Protein AF-A0AAW5CLE7-F1 (afdb_monomer)

Secondary structure (DSSP, 8-state):
----------------------PPP----------TT-----S--HHHHHHHHHHHHHHSHHHHHHHT--HHHHHHHTT-----SSSPPSS-HHHHHHHHHHHHHH---HHHHHHHHHH-HHHHHHTT----TTS----THHHHHHHHHHHTT--HHHHHHHHHHHHHHHHTT-

Mean predicted aligned error: 13.58 Å

Structure (mmCIF, N/CA/C/O backbone):
data_AF-A0AAW5CLE7-F1
#
_entry.id   AF-A0AAW5CLE7-F1
#
loop_
_atom_site.group_PDB
_atom_site.id
_atom_site.type_symbol
_atom_site.label_atom_id
_atom_site.label_alt_id
_atom_site.label_comp_id
_atom_site.label_asym_id
_atom_site.label_entity_id
_atom_site.label_seq_id
_atom_site.pdbx_PDB_ins_code
_atom_site.Cartn_x
_atom_site.Cartn_y
_atom_site.Cartn_z
_atom_site.occupancy
_atom_site.B_iso_or_equiv
_atom_site.auth_seq_id
_atom_site.auth_comp_id
_atom_site.auth_asym_id
_atom_site.auth_atom_id
_atom_site.pdbx_PDB_model_num
ATOM 1 N N . MET A 1 1 ? 26.109 -21.784 -25.231 1.00 34.34 1 MET A N 1
ATOM 2 C CA . MET A 1 1 ? 27.311 -21.068 -25.702 1.00 34.34 1 MET A CA 1
ATOM 3 C C . MET A 1 1 ? 26.923 -20.209 -26.898 1.00 34.34 1 MET A C 1
ATOM 5 O O . MET A 1 1 ? 26.597 -20.798 -27.912 1.00 34.34 1 MET A O 1
ATOM 9 N N . SER A 1 2 ? 26.866 -18.880 -26.704 1.00 35.69 2 SER A N 1
ATOM 10 C CA . SER A 1 2 ? 27.090 -17.769 -27.667 1.00 35.69 2 SER A CA 1
ATOM 11 C C . SER A 1 2 ? 26.828 -17.995 -29.166 1.00 35.69 2 SER A C 1
ATOM 13 O O . SER A 1 2 ? 27.381 -18.921 -29.733 1.00 35.69 2 SER A O 1
ATOM 15 N N . TRP A 1 3 ? 26.127 -17.161 -29.939 1.00 28.22 3 TRP A N 1
ATOM 16 C CA . TRP A 1 3 ? 26.018 -15.691 -30.003 1.00 28.22 3 TRP A CA 1
ATOM 17 C C . TRP A 1 3 ? 24.928 -15.375 -31.062 1.00 28.22 3 TRP A C 1
ATOM 19 O O . TRP A 1 3 ? 24.812 -16.098 -32.044 1.00 28.22 3 TRP A O 1
ATOM 29 N N . LEU A 1 4 ? 23.984 -14.464 -30.811 1.00 35.84 4 LEU A N 1
ATOM 30 C CA . LEU A 1 4 ? 23.938 -13.071 -31.301 1.00 35.84 4 LEU A CA 1
ATOM 31 C C . LEU A 1 4 ? 23.994 -12.836 -32.840 1.00 35.84 4 LEU A C 1
ATOM 33 O O . LEU A 1 4 ? 25.030 -12.980 -33.473 1.00 35.84 4 LEU A O 1
ATOM 37 N N . PHE A 1 5 ? 22.863 -12.306 -33.339 1.00 34.28 5 PHE A N 1
ATOM 38 C CA . PHE A 1 5 ? 22.651 -11.328 -34.426 1.00 34.28 5 PHE A CA 1
ATOM 39 C C . PHE A 1 5 ? 22.969 -11.687 -35.890 1.00 34.28 5 PHE A C 1
ATOM 41 O O . PHE A 1 5 ? 24.081 -11.539 -36.389 1.00 34.28 5 PHE A O 1
ATOM 48 N N . CYS A 1 6 ? 21.892 -11.952 -36.636 1.00 31.28 6 CYS A N 1
ATOM 49 C CA . CYS A 1 6 ? 21.780 -11.655 -38.062 1.00 31.28 6 CYS A CA 1
ATOM 50 C C . CYS A 1 6 ? 21.225 -10.238 -38.252 1.00 31.28 6 CYS A C 1
ATOM 52 O O . CYS A 1 6 ? 20.059 -10.050 -37.934 1.00 31.28 6 CYS A O 1
ATOM 54 N N . ILE A 1 7 ? 21.981 -9.304 -38.848 1.00 38.31 7 ILE A N 1
ATOM 55 C CA . ILE A 1 7 ? 21.440 -8.273 -39.759 1.00 38.31 7 ILE A CA 1
ATOM 56 C C . ILE A 1 7 ? 22.478 -7.998 -40.869 1.00 38.31 7 ILE A C 1
ATOM 58 O O . ILE A 1 7 ? 23.534 -7.424 -40.636 1.00 38.31 7 ILE A O 1
ATOM 62 N N . PHE A 1 8 ? 22.122 -8.472 -42.067 1.00 33.09 8 PHE A N 1
ATOM 63 C CA . PHE A 1 8 ? 22.446 -8.012 -43.425 1.00 33.09 8 PHE A CA 1
ATOM 64 C C . PHE A 1 8 ? 23.898 -7.732 -43.866 1.00 33.09 8 PHE A C 1
ATOM 66 O O . PHE A 1 8 ? 24.480 -6.672 -43.656 1.00 33.09 8 PHE A O 1
ATOM 73 N N . ARG A 1 9 ? 24.398 -8.678 -44.676 1.00 36.09 9 ARG A N 1
ATOM 74 C CA . ARG A 1 9 ? 25.477 -8.522 -45.660 1.00 36.09 9 ARG A CA 1
ATOM 75 C C . ARG A 1 9 ? 25.015 -7.684 -46.860 1.00 36.09 9 ARG A C 1
ATOM 77 O O . ARG A 1 9 ? 24.152 -8.133 -47.607 1.00 36.09 9 ARG A O 1
ATOM 84 N N . TYR A 1 10 ? 25.707 -6.581 -47.136 1.00 30.53 10 TYR A N 1
ATOM 85 C CA . TYR A 1 10 ? 26.046 -6.180 -48.506 1.00 30.53 10 TYR A CA 1
ATOM 86 C C . TYR A 1 10 ? 27.315 -5.316 -48.472 1.00 30.53 10 TYR A C 1
ATOM 88 O O . TYR A 1 10 ? 27.298 -4.189 -47.991 1.00 30.53 10 TYR A O 1
ATOM 96 N N . SER A 1 11 ? 28.441 -5.863 -48.933 1.00 32.53 11 SER A N 1
ATOM 97 C CA . SER A 1 11 ? 29.713 -5.145 -49.078 1.00 32.53 11 SER A CA 1
ATOM 98 C C . SER A 1 11 ? 30.281 -5.486 -50.456 1.00 32.53 11 SER A C 1
ATOM 100 O O . SER A 1 11 ? 30.676 -6.635 -50.669 1.00 32.53 11 SER A O 1
ATOM 102 N N . PRO A 1 12 ? 30.266 -4.557 -51.429 1.00 39.62 12 PRO A N 1
ATOM 103 C CA . PRO A 1 12 ? 30.903 -4.792 -52.710 1.00 39.62 12 PRO A CA 1
ATOM 104 C C . PRO A 1 12 ? 32.387 -4.403 -52.641 1.00 39.62 12 PRO A C 1
ATOM 106 O O . PRO A 1 12 ? 32.735 -3.271 -52.326 1.00 39.62 12 PRO A O 1
ATOM 109 N N . ALA A 1 13 ? 33.230 -5.392 -52.941 1.00 34.75 13 ALA A N 1
ATOM 110 C CA . ALA A 1 13 ? 34.605 -5.334 -53.443 1.00 34.75 13 ALA A CA 1
ATOM 111 C C . ALA A 1 13 ? 35.392 -4.010 -53.280 1.00 34.75 13 ALA A C 1
ATOM 113 O O . ALA A 1 13 ? 35.209 -3.046 -54.025 1.00 34.75 13 ALA A O 1
ATOM 114 N N . ASN A 1 14 ? 36.393 -4.042 -52.394 1.00 35.50 14 ASN A N 1
ATOM 115 C CA . ASN A 1 14 ? 37.458 -3.045 -52.282 1.00 35.50 14 ASN A CA 1
ATOM 116 C C . ASN A 1 14 ? 38.251 -2.925 -53.598 1.00 35.50 14 ASN A C 1
ATOM 118 O O . ASN A 1 14 ? 39.113 -3.754 -53.892 1.00 35.50 14 ASN A O 1
ATOM 122 N N . LYS A 1 15 ? 38.019 -1.859 -54.372 1.00 38.47 15 LYS A N 1
ATOM 123 C CA . LYS A 1 15 ? 38.999 -1.376 -55.354 1.00 38.47 15 LYS A CA 1
ATOM 124 C C . LYS A 1 15 ? 40.077 -0.595 -54.602 1.00 38.47 15 LYS A C 1
ATOM 126 O O . LYS A 1 15 ? 39.808 0.474 -54.063 1.00 38.47 15 LYS A O 1
ATOM 131 N N . VAL A 1 16 ? 41.289 -1.147 -54.561 1.00 37.12 16 VAL A N 1
ATOM 132 C CA . VAL A 1 16 ? 42.492 -0.488 -54.033 1.00 37.12 16 VAL A CA 1
ATOM 133 C C . VAL A 1 16 ? 42.761 0.774 -54.854 1.00 37.12 16 VAL A C 1
ATOM 135 O O . VAL A 1 16 ? 43.026 0.707 -56.054 1.00 37.12 16 VAL A O 1
ATOM 138 N N . TRP A 1 17 ? 42.651 1.933 -54.211 1.00 32.97 17 TRP A N 1
ATOM 139 C CA . TRP A 1 17 ? 42.944 3.233 -54.804 1.00 32.97 17 TRP A CA 1
ATOM 140 C C . TRP A 1 17 ? 44.427 3.567 -54.606 1.00 32.97 17 TRP A C 1
ATOM 142 O O . TRP A 1 17 ? 44.917 3.558 -53.480 1.00 32.97 17 TRP A O 1
ATOM 152 N N . ASN A 1 18 ? 45.137 3.867 -55.697 1.00 37.22 18 ASN A N 1
ATOM 153 C CA . ASN A 1 18 ? 46.534 4.308 -55.680 1.00 37.22 18 ASN A CA 1
ATOM 154 C C . ASN A 1 18 ? 46.598 5.807 -56.043 1.00 37.22 18 ASN A C 1
ATOM 156 O O . ASN A 1 18 ? 46.244 6.157 -57.175 1.00 37.22 18 ASN A O 1
ATOM 160 N N . PRO A 1 19 ? 47.054 6.708 -55.150 1.00 40.91 19 PRO A N 1
ATOM 161 C CA . PRO A 1 19 ? 47.158 8.126 -55.475 1.00 40.91 19 PRO A CA 1
ATOM 162 C C . PRO A 1 19 ? 48.334 8.412 -56.415 1.00 40.91 19 PRO A C 1
ATOM 164 O O . PRO A 1 19 ? 49.487 8.112 -56.106 1.00 40.91 19 PRO A O 1
ATOM 167 N N . LYS A 1 20 ? 48.060 9.093 -57.533 1.00 42.12 20 LYS A N 1
ATOM 168 C CA . LYS A 1 20 ? 49.085 9.802 -58.314 1.00 42.12 20 LYS A CA 1
ATOM 169 C C . LYS A 1 20 ? 49.417 11.125 -57.614 1.00 42.12 20 LYS A C 1
ATOM 171 O O . LYS A 1 20 ? 48.513 11.899 -57.304 1.00 42.12 20 LYS A O 1
ATOM 176 N N . ARG A 1 21 ? 50.709 11.396 -57.378 1.00 43.47 21 ARG A N 1
ATOM 177 C CA . ARG A 1 21 ? 51.210 12.679 -56.846 1.00 43.47 21 ARG A CA 1
ATOM 178 C C . ARG A 1 21 ? 50.852 13.825 -57.797 1.00 43.47 21 ARG A C 1
ATOM 180 O O . ARG A 1 21 ? 51.505 14.006 -58.819 1.00 43.47 21 ARG A O 1
ATOM 187 N N . GLY A 1 22 ? 49.860 14.620 -57.414 1.00 39.09 22 GLY A N 1
ATOM 188 C CA . GLY A 1 22 ? 49.616 15.968 -57.919 1.00 39.09 22 GLY A CA 1
ATOM 189 C C . GLY A 1 22 ? 49.598 16.938 -56.738 1.00 39.09 22 GLY A C 1
ATOM 190 O O . GLY A 1 22 ? 49.029 16.623 -55.695 1.00 39.09 22 GLY A O 1
ATOM 191 N N . LYS A 1 23 ? 50.270 18.086 -56.868 1.00 46.31 23 LYS A N 1
ATOM 192 C CA . LYS A 1 23 ? 50.270 19.156 -55.859 1.00 46.31 23 LYS A CA 1
ATOM 193 C C . LYS A 1 23 ? 48.857 19.746 -55.756 1.00 46.31 23 LYS A C 1
ATOM 195 O O . LYS A 1 23 ? 48.376 20.324 -56.725 1.00 46.31 23 LYS A O 1
ATOM 200 N N . PHE A 1 24 ? 48.216 19.616 -54.597 1.00 42.16 24 PHE A N 1
ATOM 201 C CA . PHE A 1 24 ? 46.950 20.288 -54.292 1.00 42.16 24 PHE A CA 1
ATOM 202 C C . PHE A 1 24 ? 47.224 21.672 -53.673 1.00 42.16 24 PHE A C 1
ATOM 204 O O . PHE A 1 24 ? 48.113 21.774 -52.824 1.00 42.16 24 PHE A O 1
ATOM 211 N N . PRO A 1 25 ? 46.499 22.737 -54.067 1.00 40.75 25 PRO A N 1
ATOM 212 C CA . PRO A 1 25 ? 46.561 24.017 -53.377 1.00 40.75 25 PRO A CA 1
ATOM 213 C C . PRO A 1 25 ? 45.872 23.905 -52.011 1.00 40.75 25 PRO A C 1
ATOM 215 O O . PRO A 1 25 ? 44.899 23.170 -51.846 1.00 40.75 25 PRO A O 1
ATOM 218 N N . ASN A 1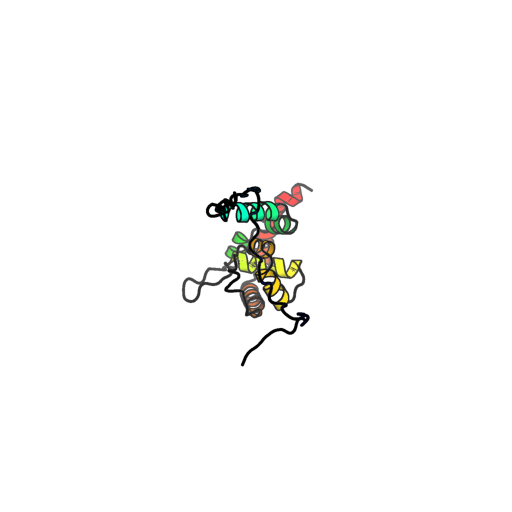 26 ? 46.429 24.629 -51.043 1.00 51.12 26 ASN A N 1
ATOM 219 C CA . ASN A 1 26 ? 46.086 24.633 -49.624 1.00 51.12 26 ASN A CA 1
ATOM 220 C C . ASN A 1 26 ? 44.588 24.953 -49.424 1.00 51.12 26 ASN A C 1
ATOM 222 O O . ASN A 1 26 ? 44.190 26.113 -49.498 1.00 51.12 26 ASN A O 1
ATOM 226 N N . LYS A 1 27 ? 43.754 23.923 -49.240 1.00 52.31 27 LYS A N 1
ATOM 227 C CA . LYS A 1 27 ? 42.322 24.048 -48.937 1.00 52.31 27 LYS A CA 1
ATOM 228 C C . LYS A 1 27 ? 42.084 23.616 -47.494 1.00 52.31 27 LYS A C 1
ATOM 230 O O . LYS A 1 27 ? 42.215 22.441 -47.169 1.00 52.31 27 LYS A O 1
ATOM 235 N N . ASP A 1 28 ? 41.776 24.614 -46.675 1.00 51.22 28 ASP A N 1
ATOM 236 C CA . ASP A 1 28 ? 40.955 24.578 -45.465 1.00 51.22 28 ASP A CA 1
ATOM 237 C C . ASP A 1 28 ? 41.140 23.370 -44.540 1.00 51.22 28 ASP A C 1
ATOM 239 O O . ASP A 1 28 ? 40.362 22.415 -44.523 1.00 51.22 28 ASP A O 1
ATOM 243 N N . MET A 1 29 ? 42.146 23.472 -43.670 1.00 46.16 29 MET A N 1
ATOM 244 C CA . MET A 1 29 ? 42.175 22.701 -42.432 1.00 46.16 29 MET A CA 1
ATOM 245 C C . MET A 1 29 ? 41.049 23.181 -41.506 1.00 46.16 29 MET A C 1
ATOM 247 O O . MET A 1 29 ? 41.248 24.084 -40.690 1.00 46.16 29 MET A O 1
ATOM 251 N N . ALA A 1 30 ? 39.875 22.556 -41.581 1.00 57.47 30 ALA A N 1
ATOM 252 C CA . ALA A 1 30 ? 38.932 22.596 -40.472 1.00 57.47 30 ALA A CA 1
ATOM 253 C C . ALA A 1 30 ? 39.581 21.856 -39.291 1.00 57.47 30 ALA A C 1
ATOM 255 O O . ALA A 1 30 ? 39.623 20.626 -39.253 1.00 57.47 30 ALA A O 1
ATOM 256 N N . LYS A 1 31 ? 40.173 22.611 -38.356 1.00 54.66 31 LYS A N 1
ATOM 257 C CA . LYS A 1 31 ? 40.719 22.069 -37.107 1.00 54.66 31 LYS A CA 1
ATOM 258 C C . LYS A 1 31 ? 39.607 21.296 -36.399 1.00 54.66 31 LYS A C 1
ATOM 260 O O . LYS A 1 31 ? 38.639 21.899 -35.946 1.00 54.66 31 LYS A O 1
ATOM 265 N N . ILE A 1 32 ? 39.765 19.980 -36.285 1.00 61.44 32 ILE A N 1
ATOM 266 C CA . ILE A 1 32 ? 38.937 19.162 -35.399 1.00 61.44 32 ILE A CA 1
ATOM 267 C C . ILE A 1 32 ? 39.224 19.657 -33.980 1.00 61.44 32 ILE A C 1
ATOM 269 O O . ILE A 1 32 ? 40.320 19.454 -33.455 1.00 61.44 32 ILE A O 1
ATOM 273 N N . GLN A 1 33 ? 38.276 20.394 -33.400 1.00 60.28 33 GLN A N 1
ATOM 274 C CA . GLN A 1 33 ? 38.360 20.814 -32.008 1.00 60.28 33 GLN A CA 1
ATOM 275 C C . GLN A 1 33 ? 38.244 19.577 -31.117 1.00 60.28 33 GLN A C 1
ATOM 277 O O . GLN A 1 33 ? 37.396 18.712 -31.331 1.00 60.28 33 GLN A O 1
ATOM 282 N N . ASN A 1 34 ? 39.144 19.486 -30.141 1.00 56.69 34 ASN A N 1
ATOM 283 C CA . ASN A 1 34 ? 39.158 18.422 -29.155 1.00 56.69 34 ASN A CA 1
ATOM 284 C C . ASN A 1 34 ? 37.888 18.530 -28.301 1.00 56.69 34 ASN A C 1
ATOM 286 O O . ASN A 1 34 ? 37.702 19.510 -27.586 1.00 56.69 34 ASN A O 1
ATOM 290 N N . ILE A 1 35 ? 37.008 17.535 -28.392 1.00 64.00 35 ILE A N 1
ATOM 291 C CA . ILE A 1 35 ? 35.737 17.474 -27.657 1.00 64.00 35 IL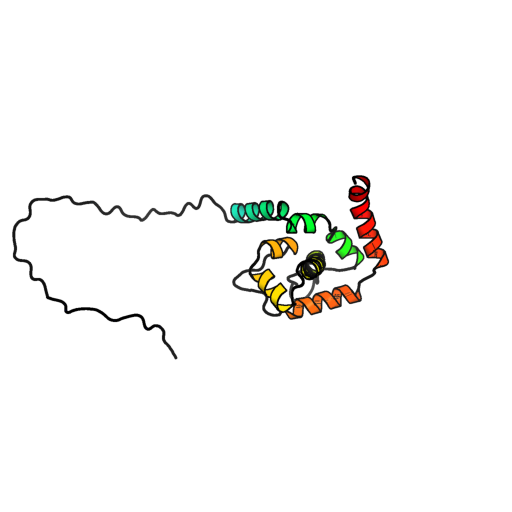E A CA 1
ATOM 292 C C . ILE A 1 35 ? 35.972 16.951 -26.220 1.00 64.00 35 ILE A C 1
ATOM 294 O O . ILE A 1 35 ? 35.109 16.318 -25.618 1.00 64.00 35 ILE A O 1
ATOM 298 N N . SER A 1 36 ? 37.163 17.174 -25.655 1.00 59.78 36 SER A N 1
ATOM 299 C CA . SER A 1 36 ? 37.550 16.698 -24.320 1.00 59.78 36 SER A CA 1
ATOM 300 C C . SER A 1 36 ? 36.777 17.364 -23.178 1.00 59.78 36 SER A C 1
ATOM 302 O O . SER A 1 36 ? 36.890 16.921 -22.042 1.00 59.78 36 SER A O 1
ATOM 304 N N . GLU A 1 37 ? 35.984 18.397 -23.471 1.00 53.50 37 GLU A N 1
ATOM 305 C CA . GLU A 1 37 ? 35.237 19.188 -22.488 1.00 53.50 37 GLU A CA 1
ATOM 306 C C . GLU A 1 37 ? 33.720 19.186 -22.729 1.00 53.50 37 GLU A C 1
ATOM 308 O O . GLU A 1 37 ? 33.025 20.116 -22.327 1.00 53.50 37 GLU A O 1
ATOM 313 N N . ILE A 1 38 ? 33.146 18.125 -23.312 1.00 61.34 38 ILE A N 1
ATOM 314 C CA . ILE A 1 38 ? 31.736 17.843 -22.997 1.00 61.34 38 ILE A CA 1
ATOM 315 C C . ILE A 1 38 ? 31.724 17.208 -21.608 1.00 61.34 38 ILE A C 1
ATOM 317 O O . ILE A 1 38 ? 31.583 15.998 -21.447 1.00 61.34 38 ILE A O 1
ATOM 321 N N . HIS A 1 39 ? 31.885 18.037 -20.581 1.00 55.19 39 HIS A N 1
ATOM 322 C CA . HIS A 1 39 ? 31.277 17.709 -19.307 1.00 55.19 39 HIS A CA 1
ATOM 323 C C . HIS A 1 39 ? 29.771 17.804 -19.545 1.00 55.19 39 HIS A C 1
ATOM 325 O O . HIS A 1 39 ? 29.291 18.887 -19.892 1.00 55.19 39 HIS A O 1
ATOM 331 N N . PRO A 1 40 ? 28.988 16.721 -19.401 1.00 57.22 40 PRO A N 1
ATOM 332 C CA . PRO A 1 40 ? 27.568 16.892 -19.199 1.00 57.22 40 PRO A CA 1
ATOM 333 C C . PRO A 1 40 ? 27.426 17.594 -17.850 1.00 57.22 40 PRO A C 1
ATOM 335 O O . PRO A 1 40 ? 27.293 16.958 -16.809 1.00 57.22 40 PRO A O 1
ATOM 338 N N . THR A 1 41 ? 27.459 18.924 -17.854 1.00 54.94 41 THR A N 1
ATOM 339 C CA . THR A 1 41 ? 26.854 19.719 -16.796 1.00 54.94 41 THR A CA 1
ATOM 340 C C . THR A 1 41 ? 25.353 19.530 -16.980 1.00 54.94 41 THR A C 1
ATOM 342 O O . THR A 1 41 ? 24.644 20.386 -17.501 1.00 54.94 41 THR A O 1
ATOM 345 N N . LEU A 1 42 ? 24.863 18.333 -16.643 1.00 59.84 42 LEU A N 1
ATOM 346 C CA . LEU A 1 42 ? 23.458 18.126 -16.360 1.00 59.84 42 LEU A CA 1
ATOM 347 C C . LEU A 1 42 ? 23.166 19.118 -15.240 1.00 59.84 42 LEU A C 1
ATOM 349 O O . LEU A 1 42 ? 23.575 18.906 -14.104 1.00 59.84 42 LEU A O 1
ATOM 353 N N . GLY A 1 43 ? 22.509 20.231 -15.565 1.00 57.91 43 GLY A N 1
ATOM 354 C CA . GLY A 1 43 ? 22.060 21.239 -14.599 1.00 57.91 43 GLY A CA 1
ATOM 355 C C . GLY A 1 43 ? 20.974 20.716 -13.650 1.00 57.91 43 GLY A C 1
ATOM 356 O O . GLY A 1 43 ? 20.133 21.481 -13.196 1.00 57.91 43 GLY A O 1
ATOM 357 N N . PHE A 1 44 ? 20.954 19.407 -13.409 1.00 55.22 44 PHE A N 1
ATOM 358 C CA . PHE A 1 44 ? 20.054 18.696 -12.531 1.00 55.22 44 PHE A CA 1
ATOM 359 C C . PHE A 1 44 ? 20.904 17.764 -11.683 1.00 55.22 44 PHE A C 1
ATOM 361 O O . PHE A 1 44 ? 21.519 16.823 -12.189 1.00 55.22 44 PHE A O 1
ATOM 368 N N . THR A 1 45 ? 20.925 18.029 -10.386 1.00 72.88 45 THR A N 1
ATOM 369 C CA . THR A 1 45 ? 21.379 17.040 -9.419 1.00 72.88 45 THR A CA 1
ATOM 370 C C . THR A 1 45 ? 20.329 15.927 -9.320 1.00 72.88 45 THR A C 1
ATOM 372 O O . THR A 1 45 ? 19.150 16.132 -9.618 1.00 72.88 45 THR A O 1
ATOM 375 N N . GLU A 1 46 ? 20.729 14.727 -8.897 1.00 68.56 46 GLU A N 1
ATOM 376 C CA . GLU A 1 46 ? 19.795 13.619 -8.630 1.00 68.56 46 GLU A CA 1
ATOM 377 C C . GLU A 1 46 ? 18.670 14.042 -7.662 1.00 68.56 46 GLU A C 1
ATOM 379 O O . GLU A 1 46 ? 17.508 13.666 -7.829 1.00 68.56 46 GLU A O 1
ATOM 384 N N . PHE A 1 47 ? 19.004 14.915 -6.705 1.00 74.31 47 PHE A N 1
ATOM 385 C CA . PHE A 1 47 ? 18.062 15.512 -5.766 1.00 74.31 47 PHE A CA 1
ATOM 386 C C . PHE A 1 47 ? 16.983 16.351 -6.468 1.00 74.31 47 PHE A C 1
ATOM 388 O O . PHE A 1 47 ? 15.797 16.195 -6.174 1.00 74.31 47 PHE A O 1
ATOM 395 N N . ASP A 1 48 ? 17.366 17.167 -7.454 1.00 82.06 48 ASP A N 1
ATOM 396 C CA . ASP A 1 48 ? 16.425 18.003 -8.210 1.00 82.06 48 ASP A CA 1
ATOM 397 C C . ASP A 1 48 ? 15.404 17.164 -8.987 1.00 82.06 48 ASP A C 1
ATOM 399 O O . ASP A 1 48 ? 14.259 17.578 -9.174 1.00 82.06 48 ASP A O 1
ATOM 403 N N . ILE A 1 49 ? 15.801 15.976 -9.446 1.00 85.94 49 ILE A N 1
ATOM 404 C CA . ILE A 1 49 ? 14.914 15.060 -10.172 1.00 85.94 49 ILE A CA 1
ATOM 405 C C . ILE A 1 49 ? 13.901 14.430 -9.213 1.00 85.94 49 ILE A C 1
ATOM 407 O O . ILE A 1 49 ? 12.702 14.436 -9.497 1.00 85.94 49 ILE A O 1
ATOM 411 N N . ILE A 1 50 ? 14.356 13.917 -8.068 1.00 86.94 50 ILE A N 1
ATOM 412 C CA . ILE A 1 50 ? 13.470 13.300 -7.069 1.00 86.94 50 ILE A CA 1
ATOM 413 C C . ILE A 1 50 ? 12.468 14.325 -6.536 1.00 86.94 50 ILE A C 1
ATOM 415 O O . ILE A 1 50 ? 11.282 14.016 -6.413 1.00 86.94 50 ILE A O 1
ATOM 419 N N . GLU A 1 51 ? 12.911 15.551 -6.270 1.00 90.44 51 GLU A N 1
ATOM 420 C CA . GLU A 1 51 ? 12.041 16.614 -5.772 1.00 90.44 51 GLU A CA 1
ATOM 421 C C . GLU A 1 51 ? 10.967 17.010 -6.799 1.00 90.44 51 GLU A C 1
ATOM 423 O O . GLU A 1 51 ? 9.806 17.215 -6.443 1.00 90.44 51 GLU A O 1
ATOM 428 N N . LYS A 1 52 ? 11.304 17.028 -8.096 1.00 92.62 52 LYS A N 1
ATOM 429 C CA . LYS A 1 52 ? 10.310 17.211 -9.169 1.00 92.62 52 LYS A CA 1
ATOM 430 C C . LYS A 1 52 ? 9.256 16.103 -9.172 1.00 92.62 52 LYS A C 1
ATOM 432 O O . LYS A 1 52 ? 8.068 16.410 -9.262 1.00 92.62 52 LYS A O 1
ATOM 437 N N . TYR A 1 53 ? 9.660 14.838 -9.030 1.00 93.69 53 TYR A N 1
ATOM 438 C CA . TYR A 1 53 ? 8.704 13.730 -8.930 1.00 93.69 53 TYR A CA 1
ATOM 439 C C . TYR A 1 53 ? 7.845 13.820 -7.671 1.00 93.69 53 TYR A C 1
ATOM 441 O O . TYR A 1 53 ? 6.653 13.548 -7.743 1.00 93.69 53 TYR A O 1
ATOM 449 N N . ARG A 1 54 ? 8.406 14.252 -6.534 1.00 94.69 54 ARG A N 1
ATOM 450 C CA . ARG A 1 54 ? 7.625 14.471 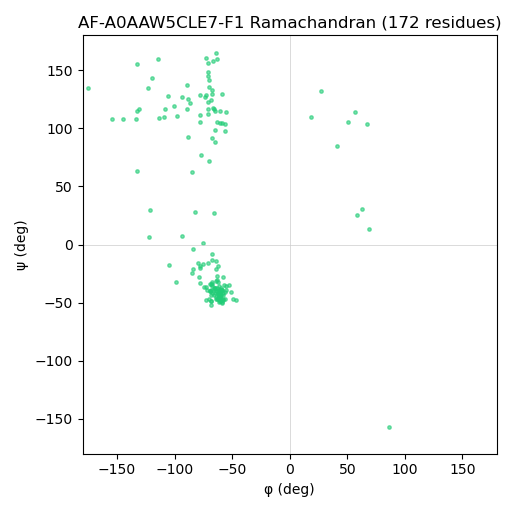-5.309 1.00 94.69 54 ARG A CA 1
ATOM 451 C C . ARG A 1 54 ? 6.546 15.518 -5.541 1.00 94.69 54 ARG A C 1
ATOM 453 O O . ARG A 1 54 ? 5.393 15.257 -5.220 1.00 94.69 54 ARG A O 1
ATOM 460 N N . LYS A 1 55 ? 6.881 16.666 -6.132 1.00 95.75 55 LYS A N 1
ATOM 461 C CA . LYS A 1 55 ? 5.893 17.709 -6.461 1.00 95.75 55 LYS A CA 1
ATOM 462 C C . LYS A 1 55 ? 4.804 17.176 -7.392 1.00 95.75 55 LYS A C 1
ATOM 464 O O . LYS A 1 55 ? 3.626 17.249 -7.055 1.00 95.75 55 LYS A O 1
ATOM 469 N N . SER A 1 56 ? 5.204 16.524 -8.485 1.00 96.06 56 SER A N 1
ATOM 470 C CA . SER A 1 56 ? 4.268 15.911 -9.434 1.00 96.06 56 SER A CA 1
ATOM 471 C C . SER A 1 56 ? 3.377 14.841 -8.788 1.00 96.06 56 SER A C 1
ATOM 473 O O . SER A 1 56 ? 2.186 14.762 -9.089 1.00 96.06 56 SER A O 1
ATOM 475 N N . PHE A 1 57 ? 3.912 14.044 -7.860 1.00 97.69 57 PHE A N 1
ATOM 476 C CA . PHE A 1 57 ? 3.139 13.057 -7.116 1.00 97.69 57 PHE A CA 1
ATOM 477 C C . PHE A 1 57 ? 2.040 13.721 -6.284 1.00 97.69 57 PHE A C 1
ATOM 479 O O . PHE A 1 57 ? 0.891 13.307 -6.409 1.00 97.69 57 PHE A O 1
ATOM 486 N N . HIS A 1 58 ? 2.349 14.760 -5.501 1.00 96.38 58 HIS A N 1
ATOM 487 C CA . HIS A 1 58 ? 1.355 15.445 -4.660 1.00 96.38 58 HIS A CA 1
ATOM 488 C C . HIS A 1 58 ? 0.241 16.119 -5.480 1.00 96.38 58 HIS A C 1
ATOM 490 O O . HIS A 1 58 ? -0.900 16.173 -5.029 1.00 96.38 58 HIS A O 1
ATOM 496 N N . GLU A 1 59 ? 0.546 16.578 -6.695 1.00 96.81 59 GLU A N 1
ATOM 497 C CA . GLU A 1 59 ? -0.438 17.141 -7.633 1.00 96.81 59 GLU A CA 1
ATOM 498 C C . GLU A 1 59 ? -1.270 16.066 -8.356 1.00 96.81 59 GLU A C 1
ATOM 500 O O . GLU A 1 59 ? -2.360 16.343 -8.866 1.00 96.81 59 GLU A O 1
ATOM 505 N N . SER A 1 60 ? -0.783 14.824 -8.405 1.00 97.00 60 SER A N 1
ATOM 506 C CA . SER A 1 60 ? -1.471 13.714 -9.064 1.00 97.00 60 SER A CA 1
ATOM 507 C C . SER A 1 60 ? -2.693 13.227 -8.276 1.00 97.00 60 SER A C 1
ATOM 509 O O . SER A 1 60 ? -2.813 13.429 -7.067 1.00 97.00 60 SER A O 1
ATOM 511 N N . GLU A 1 61 ? -3.599 12.518 -8.953 1.00 96.56 61 GLU A N 1
ATOM 512 C CA . GLU A 1 61 ? -4.731 11.842 -8.302 1.00 96.56 61 GLU A CA 1
ATOM 513 C C . GLU A 1 61 ? -4.273 10.885 -7.198 1.00 96.56 61 GLU A C 1
ATOM 515 O O . GLU A 1 61 ? -4.859 10.849 -6.118 1.00 96.56 61 GLU A O 1
ATOM 520 N N . LEU A 1 62 ? -3.170 10.173 -7.436 1.00 97.31 62 LEU A N 1
ATOM 521 C CA . LEU A 1 62 ? -2.622 9.230 -6.474 1.00 97.31 62 LEU A CA 1
ATOM 522 C C . LEU A 1 62 ? -2.066 9.934 -5.223 1.00 97.31 62 LEU A C 1
ATOM 524 O O . LEU A 1 62 ? -2.219 9.424 -4.115 1.00 97.31 62 LEU A O 1
ATOM 528 N N . GLY A 1 63 ? -1.471 11.120 -5.377 1.00 97.50 63 GLY A N 1
ATOM 529 C CA . GLY A 1 63 ? -1.037 11.944 -4.245 1.00 97.50 63 GLY A CA 1
ATOM 530 C C . GLY A 1 63 ? -2.206 12.521 -3.454 1.00 97.50 63 GLY A C 1
ATOM 531 O O . GLY A 1 63 ? -2.182 12.492 -2.223 1.00 97.50 63 GLY A O 1
ATOM 532 N N . ARG A 1 64 ? -3.272 12.957 -4.139 1.00 96.31 64 ARG A N 1
ATOM 533 C CA . ARG A 1 64 ? -4.522 13.354 -3.472 1.00 96.31 64 ARG A CA 1
ATOM 534 C C . ARG A 1 64 ? -5.111 12.195 -2.675 1.00 96.31 64 ARG A C 1
ATOM 536 O O . ARG A 1 64 ? -5.399 12.378 -1.497 1.00 96.31 64 ARG A O 1
ATOM 543 N N . LEU A 1 65 ? -5.197 10.999 -3.260 1.00 97.12 65 LEU A N 1
ATOM 544 C CA . LEU A 1 65 ? -5.635 9.795 -2.550 1.00 97.12 65 LEU A CA 1
ATOM 545 C C . LEU A 1 65 ? -4.771 9.536 -1.310 1.00 97.12 65 LEU A C 1
ATOM 547 O O . LEU A 1 65 ? -5.310 9.311 -0.233 1.00 97.12 65 LEU A O 1
ATOM 551 N N . HIS A 1 66 ? -3.443 9.614 -1.440 1.00 97.44 66 HIS A N 1
ATOM 552 C CA . HIS A 1 66 ? -2.520 9.416 -0.320 1.00 97.44 66 HIS A CA 1
ATOM 553 C C . HIS A 1 66 ? -2.791 10.397 0.827 1.00 97.44 66 HIS A C 1
ATOM 555 O O . HIS A 1 66 ? -2.780 10.003 1.990 1.00 97.44 66 HIS A O 1
ATOM 561 N N . SER A 1 67 ? -3.059 11.668 0.507 1.00 95.62 67 SER A N 1
ATOM 562 C CA . SER A 1 67 ? -3.279 12.726 1.502 1.00 95.62 67 SER A CA 1
ATOM 563 C C . SER A 1 67 ? -4.512 12.518 2.386 1.00 95.62 67 SER A C 1
ATOM 565 O O . SER A 1 67 ? -4.561 13.058 3.486 1.00 95.62 67 SER A O 1
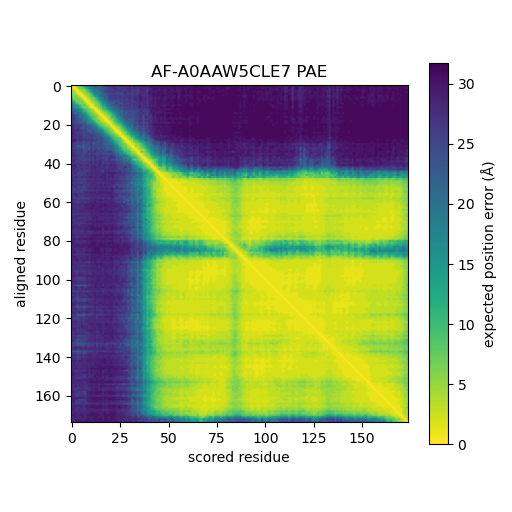ATOM 567 N N . VAL A 1 68 ? -5.479 11.711 1.936 1.00 95.31 68 VAL A N 1
ATOM 568 C CA . VAL A 1 68 ? -6.725 11.432 2.667 1.00 95.31 68 VAL A CA 1
ATOM 569 C C . VAL A 1 68 ? -6.518 10.391 3.776 1.00 95.31 68 VAL A C 1
ATOM 571 O O . VAL A 1 68 ? -7.358 10.265 4.663 1.00 95.31 68 VAL A O 1
ATOM 574 N N . PHE A 1 69 ? -5.417 9.633 3.772 1.00 96.81 69 PHE A N 1
ATOM 575 C CA . PHE A 1 69 ? -5.204 8.555 4.739 1.00 96.81 69 PHE A CA 1
ATOM 576 C C . PHE A 1 69 ? -4.169 8.917 5.817 1.00 96.81 69 PHE A C 1
ATOM 578 O O . PHE A 1 69 ? -3.018 9.230 5.503 1.00 96.81 69 PHE A O 1
ATOM 585 N N . PRO A 1 70 ? -4.501 8.762 7.114 1.00 96.94 70 PRO A N 1
ATOM 586 C CA . PRO A 1 70 ? -3.568 8.994 8.209 1.00 96.94 70 PRO A CA 1
ATOM 587 C C . PRO A 1 70 ? -2.714 7.740 8.481 1.00 96.94 70 PRO A C 1
ATOM 589 O O . PRO A 1 70 ? -2.785 7.155 9.566 1.00 96.94 70 PRO A O 1
ATOM 592 N N . PHE A 1 71 ? -1.902 7.312 7.505 1.00 97.19 71 PHE A N 1
ATOM 593 C CA . PHE A 1 71 ? -1.200 6.015 7.526 1.00 97.19 71 PHE A CA 1
ATOM 594 C C . PHE A 1 71 ? -0.406 5.740 8.810 1.00 97.19 71 PHE A C 1
ATOM 596 O O . PHE A 1 71 ? -0.461 4.631 9.337 1.00 97.19 71 PHE A O 1
ATOM 603 N N . GLU A 1 72 ? 0.295 6.738 9.356 1.00 96.12 72 GLU A N 1
ATOM 604 C CA . GLU A 1 72 ? 1.048 6.565 10.605 1.00 96.12 72 GLU A CA 1
ATOM 605 C C . GLU A 1 72 ? 0.150 6.283 11.813 1.00 96.12 72 GLU A C 1
ATOM 607 O O . GLU A 1 72 ? 0.505 5.472 12.670 1.00 96.12 72 GLU A O 1
ATOM 612 N N . ARG A 1 73 ? -1.012 6.945 11.903 1.00 96.69 73 ARG A N 1
ATOM 613 C CA . ARG A 1 73 ? -1.968 6.708 12.995 1.00 96.69 73 ARG A CA 1
ATOM 614 C C . ARG A 1 73 ? -2.580 5.323 12.858 1.00 96.69 73 ARG A C 1
ATOM 616 O O . ARG A 1 73 ? -2.602 4.590 13.837 1.00 96.69 73 ARG A O 1
ATOM 623 N N . MET A 1 74 ? -2.966 4.935 11.642 1.00 97.19 74 MET A N 1
ATOM 624 C CA . MET A 1 74 ? -3.473 3.588 11.366 1.00 97.19 74 MET A CA 1
ATOM 625 C C . MET A 1 74 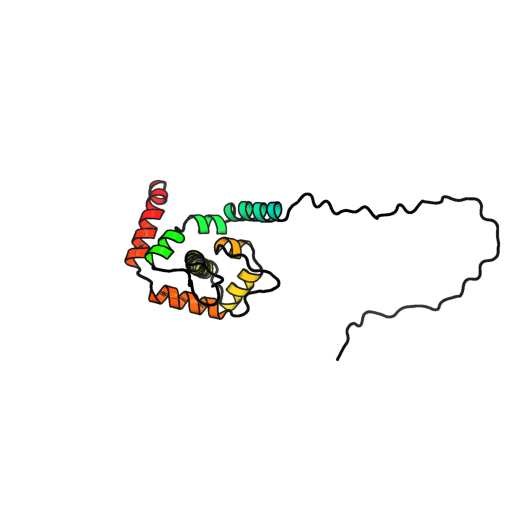? -2.446 2.517 11.756 1.00 97.19 74 MET A C 1
ATOM 627 O O . MET A 1 74 ? -2.781 1.568 12.458 1.00 97.19 74 MET A O 1
ATOM 631 N N . ALA A 1 75 ? -1.178 2.694 11.371 1.00 96.38 75 ALA A N 1
ATOM 632 C CA . ALA A 1 75 ? -0.112 1.753 11.704 1.00 96.38 75 ALA A CA 1
ATOM 633 C C . ALA A 1 75 ? 0.086 1.606 13.219 1.00 96.38 75 ALA A C 1
ATOM 635 O O . ALA A 1 75 ? 0.249 0.486 13.706 1.00 96.38 75 ALA A O 1
ATOM 636 N N . LYS A 1 76 ? 0.019 2.718 13.964 1.00 95.75 76 LYS A N 1
ATOM 637 C CA . LYS A 1 76 ? 0.081 2.714 15.432 1.00 95.75 76 LYS A CA 1
ATOM 638 C C . LYS A 1 76 ? -1.111 1.986 16.052 1.00 95.75 76 LYS A C 1
ATOM 640 O O . LYS A 1 76 ? -0.894 1.137 16.910 1.00 95.75 76 LYS A O 1
ATOM 645 N N . THR A 1 77 ? -2.333 2.266 15.598 1.00 96.12 77 THR A N 1
ATOM 646 C CA . THR A 1 77 ? -3.559 1.613 16.092 1.00 96.12 77 THR A CA 1
ATOM 647 C C . THR A 1 77 ? -3.537 0.105 15.857 1.00 96.12 77 THR A C 1
ATOM 649 O O . THR A 1 77 ? -3.872 -0.662 16.750 1.00 96.12 77 THR A O 1
ATOM 652 N N . MET A 1 78 ? -3.042 -0.342 14.701 1.00 94.25 78 MET A N 1
ATOM 653 C CA . MET A 1 78 ? -2.877 -1.770 14.392 1.00 94.25 78 MET A CA 1
ATOM 654 C C . MET A 1 78 ? -1.679 -2.424 15.105 1.00 94.25 78 MET A C 1
ATOM 656 O O . MET A 1 78 ? -1.357 -3.589 14.853 1.00 94.25 78 MET A O 1
ATOM 660 N N . GLY A 1 79 ? -0.943 -1.673 15.933 1.00 93.62 79 GLY A N 1
ATOM 661 C CA . GLY A 1 79 ? 0.259 -2.150 16.612 1.00 93.62 79 GLY A CA 1
ATOM 662 C C . GLY A 1 79 ? 1.350 -2.633 15.652 1.00 93.62 79 GLY A C 1
ATOM 663 O O . GLY A 1 79 ? 2.147 -3.500 16.014 1.00 93.62 79 GLY A O 1
ATOM 664 N N . LEU A 1 80 ? 1.375 -2.141 14.408 1.00 92.81 80 LEU A N 1
ATOM 665 C CA . LEU A 1 80 ? 2.406 -2.495 13.439 1.00 92.81 80 LEU A CA 1
ATOM 666 C C . LEU A 1 80 ? 3.714 -1.809 13.834 1.00 92.81 80 LEU A C 1
ATOM 668 O O . LEU A 1 80 ? 3.768 -0.601 14.055 1.00 92.81 80 LEU A O 1
ATOM 672 N N . SER A 1 81 ? 4.788 -2.586 13.908 1.00 86.31 81 SER A N 1
ATOM 673 C CA . SER A 1 81 ? 6.099 -2.095 14.315 1.00 86.31 81 SER A CA 1
ATOM 674 C C . SER A 1 81 ? 7.183 -2.583 13.370 1.00 86.31 81 SER A C 1
ATOM 676 O O . SER A 1 81 ? 7.043 -3.594 12.675 1.00 86.31 81 SER A O 1
ATOM 678 N N . GLU A 1 82 ? 8.279 -1.833 13.322 1.00 83.62 82 GLU A N 1
ATOM 679 C CA . GLU A 1 82 ? 9.450 -2.274 12.583 1.00 83.62 82 GLU A CA 1
ATOM 680 C C . GLU A 1 82 ? 10.112 -3.456 13.283 1.00 83.62 82 GLU A C 1
ATOM 682 O O . GLU A 1 82 ? 10.326 -3.463 14.499 1.00 83.62 82 GLU A O 1
ATOM 687 N N . GLN A 1 83 ? 10.480 -4.457 12.488 1.00 78.00 83 GLN A N 1
ATOM 688 C CA . GLN A 1 83 ? 11.309 -5.546 12.976 1.00 78.00 83 GLN A CA 1
ATOM 689 C C . GLN A 1 83 ? 12.722 -5.014 13.215 1.00 78.00 83 GLN A C 1
ATOM 691 O O . GLN A 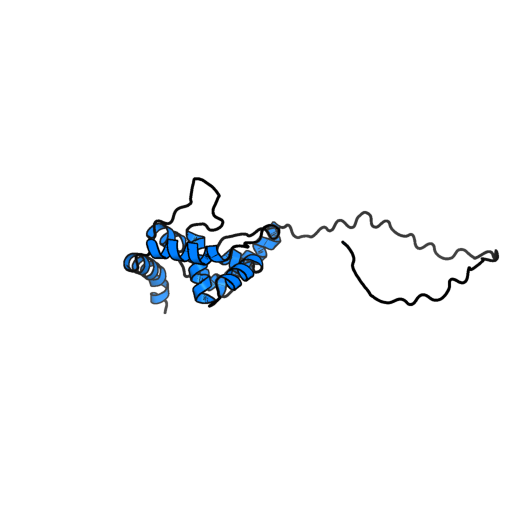1 83 ? 13.432 -4.654 12.279 1.00 78.00 83 GLN A O 1
ATOM 696 N N . ARG A 1 84 ? 13.121 -4.968 14.490 1.00 70.25 84 ARG A N 1
ATOM 697 C CA . ARG A 1 84 ? 14.457 -4.516 14.914 1.00 70.25 84 ARG A CA 1
ATOM 698 C C . ARG A 1 84 ? 15.544 -5.574 14.713 1.00 70.25 84 ARG A C 1
ATOM 700 O O . ARG A 1 84 ? 16.723 -5.239 14.726 1.00 70.25 84 ARG A O 1
ATOM 707 N N . LEU A 1 85 ? 15.153 -6.838 14.554 1.00 71.44 85 LEU A N 1
ATOM 708 C CA . LEU A 1 85 ? 16.049 -7.987 14.451 1.00 71.44 85 LEU A CA 1
ATOM 709 C C . LEU A 1 85 ? 15.854 -8.699 13.109 1.00 71.44 85 LEU A C 1
ATOM 711 O O . LEU A 1 85 ? 14.729 -8.836 12.631 1.00 71.44 85 LEU A O 1
ATOM 715 N N . GLY A 1 86 ? 16.952 -9.190 12.533 1.00 74.12 86 GLY A N 1
ATOM 716 C CA . GLY A 1 86 ? 16.948 -9.911 11.261 1.00 74.12 86 GLY A CA 1
ATOM 717 C C . GLY A 1 86 ? 17.026 -8.999 10.034 1.00 74.12 86 GLY A C 1
ATOM 718 O O . GLY A 1 86 ? 17.542 -7.881 10.086 1.00 74.12 86 GLY A O 1
ATOM 719 N N . ARG A 1 87 ? 16.558 -9.505 8.889 1.00 74.00 87 ARG A N 1
ATOM 720 C CA . ARG A 1 87 ? 16.581 -8.762 7.624 1.00 74.00 87 ARG A CA 1
ATOM 721 C C . ARG A 1 87 ? 15.620 -7.576 7.706 1.00 74.00 87 ARG A C 1
ATOM 723 O O . ARG A 1 87 ? 14.451 -7.757 8.027 1.00 74.00 87 ARG A O 1
ATOM 730 N N . ARG A 1 88 ? 16.100 -6.379 7.353 1.00 76.06 88 ARG A N 1
ATOM 731 C CA . ARG A 1 88 ? 15.246 -5.187 7.270 1.00 76.06 88 ARG A CA 1
ATOM 732 C C . ARG A 1 88 ? 14.116 -5.417 6.267 1.00 76.06 88 ARG A C 1
ATOM 734 O O . ARG A 1 88 ? 14.364 -5.837 5.134 1.00 76.06 88 ARG A O 1
ATOM 741 N N . ASN A 1 89 ? 12.890 -5.131 6.694 1.00 82.38 89 ASN A N 1
ATOM 742 C CA . ASN A 1 89 ? 11.737 -5.125 5.804 1.00 82.38 89 ASN A CA 1
ATOM 743 C C . ASN A 1 89 ? 11.826 -3.935 4.847 1.00 82.38 89 ASN A C 1
ATOM 745 O O . ASN A 1 89 ? 12.220 -2.844 5.242 1.00 82.38 89 ASN A O 1
ATOM 749 N N . ILE A 1 90 ? 11.433 -4.158 3.593 1.00 88.75 90 ILE A N 1
ATOM 750 C CA . ILE A 1 90 ? 11.352 -3.100 2.572 1.00 88.75 90 ILE A CA 1
ATOM 751 C C . ILE A 1 90 ? 10.204 -2.133 2.899 1.00 88.75 90 ILE A C 1
ATOM 753 O O . ILE A 1 90 ? 10.299 -0.940 2.641 1.00 88.75 90 ILE A O 1
ATOM 757 N N . PHE A 1 91 ? 9.125 -2.658 3.485 1.00 93.62 91 PHE A N 1
ATOM 758 C CA . PHE A 1 91 ? 7.929 -1.902 3.832 1.00 93.62 91 PHE A CA 1
ATOM 759 C C . PHE A 1 91 ? 7.933 -1.550 5.321 1.00 93.62 91 PHE A C 1
ATOM 761 O O . PHE A 1 91 ? 7.893 -2.445 6.174 1.00 93.62 91 PHE A O 1
ATOM 768 N N . SER A 1 92 ? 7.928 -0.250 5.619 1.00 94.50 92 SER A N 1
ATOM 769 C CA . SER A 1 92 ? 7.611 0.275 6.949 1.00 94.50 92 SER A CA 1
ATOM 770 C C . SER A 1 92 ? 6.154 -0.049 7.341 1.00 94.50 92 SER A C 1
ATOM 772 O O . SER A 1 92 ? 5.344 -0.401 6.478 1.00 94.50 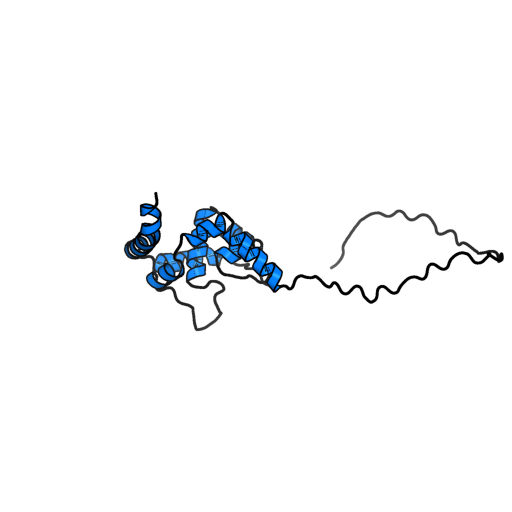92 SER A O 1
ATOM 774 N N . PRO A 1 93 ? 5.771 0.067 8.625 1.00 95.81 93 PRO A N 1
ATOM 775 C CA . PRO A 1 93 ? 4.391 -0.120 9.076 1.00 95.81 93 PRO A CA 1
ATOM 776 C C . PRO A 1 93 ? 3.359 0.670 8.256 1.00 95.81 93 PRO A C 1
ATOM 778 O O . PRO A 1 93 ? 2.381 0.092 7.785 1.00 95.81 93 PRO A O 1
ATOM 781 N N . SER A 1 94 ? 3.616 1.956 8.005 1.00 96.38 94 SER A N 1
ATOM 782 C CA . SER A 1 94 ? 2.765 2.803 7.157 1.00 96.38 94 SER A CA 1
ATOM 783 C C . SER A 1 94 ? 2.751 2.320 5.705 1.00 96.38 94 SER A C 1
ATOM 785 O O . SER A 1 94 ? 1.685 2.228 5.101 1.00 96.38 94 SER A O 1
ATOM 787 N N . ALA A 1 95 ? 3.912 1.931 5.166 1.00 96.94 95 ALA A N 1
ATOM 788 C CA . ALA A 1 95 ? 4.037 1.420 3.802 1.00 96.94 95 ALA A CA 1
ATOM 789 C C . ALA A 1 95 ? 3.223 0.140 3.573 1.00 96.94 95 ALA A C 1
ATOM 791 O O . ALA A 1 95 ? 2.671 -0.057 2.494 1.00 96.94 95 ALA A O 1
ATOM 792 N N . LYS A 1 96 ? 3.121 -0.734 4.582 1.00 97.12 96 LYS A N 1
ATOM 793 C CA . LYS A 1 96 ? 2.298 -1.952 4.514 1.00 97.12 96 LYS A CA 1
ATOM 794 C C . LYS A 1 96 ? 0.817 -1.620 4.334 1.00 97.12 96 LYS A C 1
ATOM 796 O O . LYS A 1 96 ? 0.149 -2.252 3.520 1.00 97.12 96 LYS A O 1
ATOM 801 N N . ILE A 1 97 ? 0.317 -0.622 5.062 1.00 97.56 97 ILE A N 1
ATOM 802 C CA . ILE A 1 97 ? -1.073 -0.162 4.948 1.00 97.56 97 ILE A CA 1
ATOM 803 C C . ILE A 1 97 ? -1.285 0.546 3.608 1.00 97.56 97 ILE A C 1
ATOM 805 O O . ILE A 1 97 ? -2.226 0.213 2.888 1.00 97.56 97 ILE A O 1
ATOM 809 N N . ALA A 1 98 ? -0.381 1.454 3.232 1.00 98.12 98 ALA A N 1
ATOM 810 C CA . ALA A 1 98 ? -0.421 2.135 1.941 1.00 98.12 98 ALA A CA 1
ATOM 811 C C . ALA A 1 98 ? -0.434 1.138 0.773 1.00 98.12 98 ALA A C 1
ATOM 813 O O . ALA A 1 98 ? -1.227 1.277 -0.151 1.00 98.12 98 ALA A O 1
ATOM 814 N N . LEU A 1 99 ? 0.345 0.058 0.852 1.00 98.00 99 LEU A N 1
ATOM 815 C CA . LEU A 1 99 ? 0.326 -1.011 -0.143 1.00 98.00 99 LEU A CA 1
ATOM 816 C C . LEU A 1 99 ? -1.057 -1.670 -0.277 1.00 98.00 99 LEU A C 1
ATOM 818 O O . LEU A 1 99 ? -1.472 -1.993 -1.390 1.00 98.00 99 LEU A O 1
ATOM 822 N N . MET A 1 100 ? -1.779 -1.878 0.831 1.00 97.94 100 MET A N 1
ATOM 823 C CA . MET A 1 100 ? -3.137 -2.436 0.791 1.00 97.94 100 MET A CA 1
ATOM 824 C C . MET A 1 100 ? -4.140 -1.454 0.186 1.00 97.94 100 MET A C 1
ATOM 826 O O . MET A 1 100 ? -4.971 -1.871 -0.619 1.00 97.94 100 MET A O 1
ATOM 830 N N . VAL A 1 101 ? -4.025 -0.161 0.501 1.00 97.88 101 VAL A N 1
ATOM 831 C CA . VAL A 1 101 ? -4.847 0.888 -0.125 1.00 97.88 101 VAL A CA 1
ATOM 832 C C . VAL A 1 101 ? -4.578 0.954 -1.627 1.00 97.88 101 VAL A C 1
ATOM 834 O O . VAL A 1 101 ? -5.514 0.912 -2.421 1.00 97.88 101 VAL A O 1
ATOM 837 N N . LEU A 1 102 ? -3.307 0.961 -2.037 1.00 98.00 102 LEU A N 1
ATOM 838 C CA . LEU A 1 102 ? -2.913 0.975 -3.446 1.00 98.00 102 LEU A CA 1
ATOM 839 C C . LEU A 1 102 ? -3.434 -0.258 -4.192 1.00 98.00 102 LEU A C 1
ATOM 841 O O . LEU A 1 102 ? -3.910 -0.158 -5.324 1.00 98.00 102 LEU A O 1
ATOM 845 N N . LYS A 1 103 ? -3.378 -1.430 -3.554 1.00 97.62 103 LYS A N 1
ATOM 846 C CA . LYS A 1 103 ? -3.929 -2.666 -4.111 1.00 97.62 103 LYS A CA 1
ATOM 847 C C . LYS A 1 103 ? -5.439 -2.568 -4.329 1.00 97.62 103 LYS A C 1
ATOM 849 O O . LYS A 1 103 ? -5.913 -2.955 -5.393 1.00 97.62 103 LYS A O 1
ATOM 854 N N . ALA A 1 104 ? -6.173 -2.075 -3.333 1.00 97.56 104 ALA A N 1
ATOM 855 C CA . ALA A 1 104 ? -7.620 -1.909 -3.420 1.00 97.56 104 ALA A CA 1
ATOM 856 C C . ALA A 1 104 ? -8.009 -0.885 -4.498 1.00 97.56 104 ALA A C 1
ATOM 858 O O . ALA A 1 104 ? -8.932 -1.134 -5.264 1.00 97.56 104 ALA A O 1
ATOM 859 N N . TYR A 1 105 ? -7.258 0.214 -4.602 1.00 97.88 105 TYR A N 1
ATOM 860 C CA . TYR A 1 105 ? -7.476 1.267 -5.593 1.00 97.88 105 TYR A CA 1
ATOM 861 C C . TYR A 1 105 ? -7.233 0.798 -7.036 1.00 97.88 105 TYR A C 1
ATOM 863 O O . TYR A 1 105 ? -8.011 1.103 -7.932 1.00 97.88 105 TYR A O 1
ATOM 871 N N . THR A 1 106 ? -6.158 0.041 -7.271 1.00 97.38 106 THR A N 1
ATOM 872 C CA . THR A 1 106 ? -5.759 -0.388 -8.626 1.00 97.38 106 THR A CA 1
ATOM 873 C C . THR A 1 106 ? -6.464 -1.653 -9.113 1.00 97.38 106 THR A C 1
ATOM 875 O O . THR A 1 106 ? -6.522 -1.895 -10.317 1.00 97.38 106 THR A O 1
ATOM 878 N N . GLY A 1 107 ? -6.944 -2.507 -8.203 1.00 97.19 107 GLY A N 1
ATOM 879 C CA . GLY A 1 107 ? -7.515 -3.812 -8.554 1.00 97.19 107 GLY A CA 1
ATOM 880 C C . GLY A 1 107 ? -6.488 -4.828 -9.077 1.00 97.19 107 GLY A C 1
ATOM 881 O O . GLY A 1 107 ? -6.861 -5.861 -9.633 1.00 97.19 107 GLY A O 1
ATOM 882 N N . PHE A 1 108 ? -5.188 -4.566 -8.914 1.00 97.94 108 PHE A N 1
ATOM 883 C CA . PHE A 1 108 ? -4.131 -5.424 -9.449 1.00 97.94 108 PHE A CA 1
ATOM 884 C C . PHE A 1 108 ? -4.000 -6.767 -8.721 1.00 97.94 108 PHE A C 1
ATOM 886 O O . PHE A 1 108 ? -4.163 -6.883 -7.498 1.00 97.94 108 PHE A O 1
ATOM 893 N N . SER A 1 109 ? -3.588 -7.796 -9.471 1.00 97.88 109 SER A N 1
ATOM 894 C CA . SER A 1 109 ? -3.087 -9.041 -8.877 1.00 97.88 109 SER A CA 1
ATOM 895 C C . SER A 1 109 ? -1.803 -8.791 -8.073 1.00 97.88 109 SER A C 1
ATOM 897 O O . SER A 1 109 ? -1.103 -7.802 -8.283 1.00 97.88 109 SER A O 1
ATOM 899 N N . ASP A 1 110 ? -1.455 -9.694 -7.148 1.00 98.00 110 ASP A N 1
ATOM 900 C CA . ASP A 1 110 ? -0.227 -9.558 -6.339 1.00 98.00 110 ASP A CA 1
ATOM 901 C C . ASP A 1 110 ? 1.033 -9.449 -7.222 1.00 98.00 110 ASP A C 1
ATOM 903 O O . ASP A 1 110 ? 1.953 -8.701 -6.897 1.00 98.00 110 ASP A O 1
ATOM 907 N N . ARG A 1 111 ? 1.059 -10.151 -8.366 1.00 97.75 111 ARG A N 1
ATOM 908 C CA . ARG A 1 111 ? 2.159 -10.087 -9.342 1.00 97.75 111 ARG A CA 1
ATOM 909 C C . ARG A 1 111 ? 2.238 -8.733 -10.038 1.00 97.75 111 ARG A C 1
ATOM 911 O O . ARG A 1 111 ? 3.298 -8.119 -10.016 1.00 97.75 111 ARG A O 1
ATOM 918 N N . GLN A 1 112 ? 1.122 -8.266 -10.598 1.00 98.06 112 GLN A N 1
ATOM 919 C CA . GLN A 1 112 ? 1.067 -6.977 -11.294 1.00 98.06 112 GLN A CA 1
ATOM 920 C C . GLN A 1 112 ? 1.394 -5.818 -10.353 1.00 98.06 112 GLN A C 1
ATOM 922 O O . GLN A 1 112 ? 2.121 -4.907 -10.727 1.00 98.06 112 GLN A O 1
ATOM 927 N N . LEU A 1 113 ? 0.921 -5.869 -9.104 1.00 98.12 113 LEU A N 1
ATOM 928 C CA . LEU A 1 113 ? 1.235 -4.83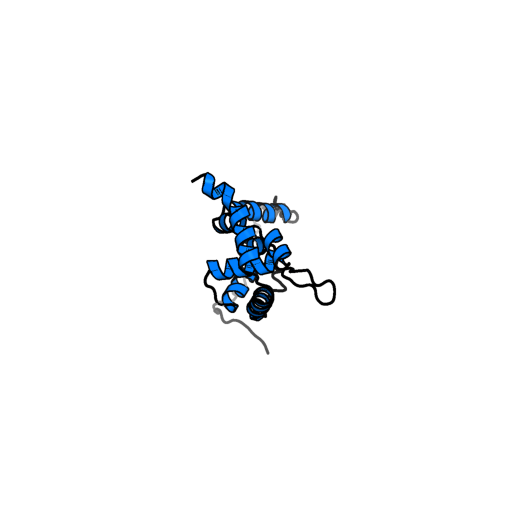6 -8.121 1.00 98.12 113 LEU A CA 1
ATOM 929 C C . LEU A 1 113 ? 2.744 -4.734 -7.872 1.00 98.12 113 LEU A C 1
ATOM 931 O O . LEU A 1 113 ? 3.281 -3.632 -7.836 1.00 98.12 113 LEU A O 1
ATOM 935 N N . VAL A 1 114 ? 3.440 -5.866 -7.740 1.00 97.75 114 VAL A N 1
ATOM 936 C CA . VAL A 1 114 ? 4.900 -5.874 -7.565 1.00 97.75 114 VAL A CA 1
ATOM 937 C C . VAL A 1 114 ? 5.637 -5.414 -8.820 1.00 97.75 114 VAL A C 1
ATOM 939 O O . VAL A 1 114 ? 6.600 -4.658 -8.709 1.00 97.75 114 VAL A O 1
ATOM 942 N N . GLU A 1 115 ? 5.174 -5.806 -10.004 1.00 97.50 115 GLU A N 1
ATOM 943 C CA . GLU A 1 115 ? 5.720 -5.319 -11.273 1.00 97.50 115 GLU A CA 1
ATOM 944 C C . GLU A 1 115 ? 5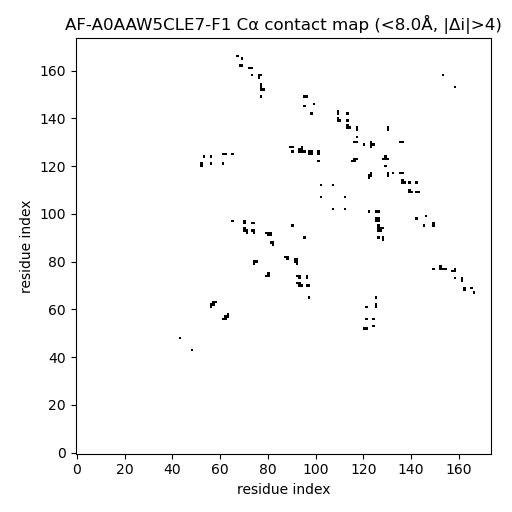.626 -3.789 -11.373 1.00 97.50 115 GLU A C 1
ATOM 946 O O . GLU A 1 115 ? 6.630 -3.116 -11.617 1.00 97.50 115 GLU A O 1
ATOM 951 N N . HIS A 1 116 ? 4.458 -3.222 -11.063 1.00 97.62 116 HIS A N 1
ATOM 952 C CA . HIS A 1 116 ? 4.269 -1.777 -11.048 1.00 97.62 116 HIS A CA 1
ATOM 953 C C . HIS A 1 116 ? 5.036 -1.084 -9.920 1.00 97.62 116 HIS A C 1
ATOM 955 O O . HIS A 1 116 ? 5.538 0.010 -10.142 1.00 97.62 116 HIS A O 1
ATOM 961 N N . LEU A 1 117 ? 5.202 -1.688 -8.740 1.00 97.19 117 LEU A N 1
ATOM 962 C CA . LEU A 1 117 ? 6.069 -1.113 -7.705 1.00 97.19 117 LEU A CA 1
ATOM 963 C C . LEU A 1 117 ? 7.519 -1.011 -8.174 1.00 97.19 117 LEU A C 1
ATOM 965 O O . LEU A 1 117 ? 8.168 -0.007 -7.907 1.00 97.19 117 LEU A O 1
ATOM 969 N N . ASN A 1 118 ? 8.026 -2.004 -8.903 1.00 97.00 118 ASN A N 1
ATOM 970 C CA . ASN A 1 118 ? 9.392 -1.962 -9.423 1.00 97.00 118 ASN A CA 1
ATOM 971 C C . ASN A 1 118 ? 9.581 -0.881 -10.503 1.00 97.00 118 ASN A C 1
ATOM 973 O O . ASN A 1 118 ? 10.660 -0.302 -10.584 1.00 97.00 118 ASN A O 1
ATOM 977 N N . GLY A 1 119 ? 8.554 -0.610 -11.318 1.00 95.06 119 GLY A N 1
ATOM 978 C CA . GLY A 1 119 ? 8.658 0.286 -12.479 1.00 95.06 119 GLY A CA 1
ATOM 979 C C . GLY A 1 119 ? 8.038 1.680 -12.329 1.00 95.06 119 GLY A C 1
ATOM 980 O O . GLY A 1 119 ? 8.358 2.567 -13.115 1.00 95.06 119 GLY A O 1
ATOM 981 N N . ASN A 1 120 ? 7.149 1.901 -11.358 1.00 96.12 120 ASN A N 1
ATOM 982 C CA . ASN A 1 120 ? 6.385 3.141 -11.220 1.00 96.12 120 ASN A CA 1
ATOM 983 C C . ASN A 1 120 ? 6.780 3.906 -9.952 1.00 96.12 120 ASN A C 1
ATOM 985 O O . ASN A 1 120 ? 6.408 3.543 -8.833 1.00 96.12 120 ASN A O 1
ATOM 989 N N . ILE A 1 121 ? 7.477 5.028 -10.139 1.00 95.56 121 ILE A N 1
ATOM 990 C CA . ILE A 1 121 ? 7.946 5.868 -9.037 1.00 95.56 121 ILE A CA 1
ATOM 991 C C . ILE A 1 121 ? 6.802 6.486 -8.219 1.00 95.56 121 ILE A C 1
ATOM 993 O O . ILE A 1 121 ? 6.941 6.615 -7.008 1.00 95.56 121 ILE A O 1
ATOM 997 N N . HIS A 1 122 ? 5.638 6.782 -8.812 1.00 97.12 122 HIS A N 1
ATOM 998 C CA . HIS A 1 122 ? 4.486 7.293 -8.055 1.00 97.12 122 HIS A CA 1
ATOM 999 C C . HIS A 1 122 ? 3.927 6.228 -7.105 1.00 97.12 122 HIS A C 1
ATOM 1001 O O . HIS A 1 122 ? 3.465 6.555 -6.016 1.00 97.12 122 HIS A O 1
ATOM 1007 N N . TYR A 1 123 ? 3.996 4.947 -7.474 1.00 97.81 123 TYR A N 1
ATOM 1008 C CA . TYR A 1 123 ? 3.545 3.856 -6.605 1.00 97.81 123 TYR A CA 1
ATOM 1009 C C . TYR A 1 123 ? 4.532 3.616 -5.462 1.00 97.81 123 TYR A C 1
ATOM 1011 O O . TYR A 1 123 ? 4.121 3.356 -4.330 1.00 97.81 123 TYR A O 1
ATOM 1019 N N . GLN A 1 124 ? 5.829 3.753 -5.747 1.00 97.31 124 GLN A N 1
ATOM 1020 C CA . GLN A 1 124 ? 6.871 3.738 -4.723 1.00 97.31 124 GLN A CA 1
ATOM 1021 C C . GLN A 1 124 ? 6.693 4.903 -3.737 1.00 97.31 124 GLN A C 1
ATOM 1023 O O . GLN A 1 124 ? 6.671 4.672 -2.530 1.00 97.31 124 GLN A O 1
ATOM 1028 N N . MET A 1 125 ? 6.454 6.121 -4.240 1.00 97.12 125 MET A N 1
ATOM 1029 C CA . MET A 1 125 ? 6.162 7.304 -3.421 1.00 97.12 125 MET A CA 1
ATOM 1030 C C . MET A 1 125 ? 4.894 7.134 -2.584 1.00 97.12 125 MET A C 1
ATOM 1032 O O . MET A 1 125 ? 4.928 7.434 -1.395 1.00 97.12 125 MET A O 1
ATOM 1036 N N . PHE A 1 126 ? 3.821 6.577 -3.155 1.00 97.94 126 PHE A N 1
ATOM 1037 C CA . PHE A 1 126 ? 2.591 6.278 -2.416 1.00 97.94 126 PHE A CA 1
ATOM 1038 C C . PHE A 1 126 ? 2.833 5.324 -1.245 1.00 97.94 126 PHE A C 1
ATOM 1040 O O . PHE A 1 126 ? 2.262 5.487 -0.175 1.00 97.94 126 PHE A O 1
ATOM 1047 N N . CYS A 1 127 ? 3.693 4.323 -1.427 1.00 97.00 127 CYS A N 1
ATOM 1048 C CA . CYS A 1 127 ? 4.046 3.407 -0.347 1.00 97.00 127 CYS A CA 1
ATOM 1049 C C . CYS A 1 127 ? 5.163 3.950 0.560 1.00 97.00 127 CYS A C 1
ATOM 1051 O O . CYS A 1 127 ? 5.515 3.285 1.527 1.00 97.00 127 CYS A O 1
ATOM 1053 N N . GLY A 1 128 ? 5.758 5.109 0.264 1.00 95.50 128 GLY A N 1
ATOM 1054 C CA . GLY A 1 128 ? 6.909 5.633 1.002 1.00 95.50 128 GLY A CA 1
ATOM 1055 C C . GLY A 1 128 ? 8.158 4.746 0.911 1.00 95.50 128 GLY A C 1
ATOM 1056 O O . GLY A 1 128 ? 8.943 4.694 1.856 1.00 95.50 128 GLY A O 1
ATOM 1057 N N . ILE A 1 129 ? 8.339 4.028 -0.201 1.00 94.69 129 ILE A N 1
ATOM 1058 C CA . ILE A 1 129 ? 9.513 3.182 -0.462 1.00 94.69 129 ILE A CA 1
ATOM 1059 C C . ILE A 1 129 ? 10.319 3.735 -1.642 1.00 94.69 129 ILE A C 1
ATOM 1061 O O . ILE A 1 129 ? 9.796 4.470 -2.471 1.00 94.69 129 ILE A O 1
ATOM 1065 N N . MET A 1 130 ? 11.591 3.353 -1.742 1.00 93.06 130 MET A N 1
ATOM 1066 C CA . MET A 1 130 ? 12.385 3.498 -2.965 1.00 93.06 130 MET A CA 1
ATOM 1067 C C . MET A 1 130 ? 13.065 2.169 -3.256 1.00 93.06 130 MET A C 1
ATOM 1069 O O . MET A 1 130 ? 13.864 1.681 -2.455 1.00 93.06 130 MET A O 1
ATOM 1073 N N . ILE A 1 131 ? 12.721 1.566 -4.389 1.00 93.38 131 ILE A N 1
ATOM 1074 C CA . ILE A 1 131 ? 13.279 0.287 -4.822 1.00 93.38 131 ILE A CA 1
ATOM 1075 C C . ILE A 1 131 ? 14.463 0.578 -5.735 1.00 93.38 131 ILE A C 1
ATOM 1077 O O . ILE A 1 131 ? 14.342 1.302 -6.720 1.00 93.38 131 ILE A O 1
ATOM 1081 N N . ASN A 1 132 ? 15.613 -0.011 -5.417 1.00 91.75 132 ASN A N 1
ATOM 1082 C CA . ASN A 1 132 ? 16.774 0.064 -6.290 1.00 91.75 132 ASN A CA 1
ATOM 1083 C C . ASN A 1 132 ? 16.496 -0.746 -7.576 1.00 91.75 132 ASN A C 1
ATOM 1085 O O . ASN A 1 132 ? 16.221 -1.943 -7.461 1.00 91.75 132 ASN A O 1
ATOM 1089 N N . PRO A 1 133 ? 16.611 -0.155 -8.781 1.00 91.19 133 PRO A N 1
ATOM 1090 C CA . PRO A 1 133 ? 16.352 -0.857 -10.041 1.00 91.19 133 PRO A CA 1
ATOM 1091 C C . PRO A 1 133 ? 17.219 -2.106 -10.261 1.00 91.19 133 PRO A C 1
ATOM 1093 O O . PRO A 1 133 ? 16.782 -3.046 -10.919 1.00 91.19 133 PRO A O 1
ATOM 1096 N N . SER A 1 134 ? 18.424 -2.151 -9.686 1.00 94.94 134 SER A N 1
ATOM 1097 C CA . SER A 1 134 ? 19.319 -3.316 -9.740 1.00 94.94 134 SER A CA 1
ATOM 1098 C C . SER A 1 134 ? 18.877 -4.456 -8.816 1.00 94.94 134 SER A C 1
ATOM 1100 O O . SER A 1 134 ? 19.331 -5.588 -8.971 1.00 94.94 134 SER A O 1
ATOM 1102 N N . PHE A 1 135 ? 17.995 -4.174 -7.853 1.00 92.62 135 PHE A N 1
ATOM 1103 C CA . PHE A 1 135 ? 17.487 -5.130 -6.868 1.00 92.62 135 PHE A CA 1
ATOM 1104 C C . PHE A 1 135 ? 15.955 -5.045 -6.758 1.00 92.62 135 PHE A C 1
ATOM 1106 O O . PHE A 1 135 ? 15.429 -4.692 -5.696 1.00 92.62 135 PHE A O 1
ATOM 1113 N N . PRO A 1 136 ? 15.224 -5.365 -7.842 1.00 94.94 136 PRO A N 1
ATOM 1114 C CA . PRO A 1 136 ? 13.770 -5.304 -7.845 1.00 94.94 136 PRO A CA 1
ATOM 1115 C C . PRO A 1 136 ? 13.168 -6.347 -6.897 1.00 94.94 136 PRO A C 1
ATOM 1117 O O . PRO A 1 136 ? 13.763 -7.387 -6.593 1.00 94.94 136 PRO A O 1
ATOM 1120 N N . ILE A 1 137 ? 11.934 -6.107 -6.461 1.00 94.81 137 ILE A N 1
ATOM 1121 C CA . ILE A 1 137 ? 11.156 -7.091 -5.712 1.00 94.81 137 ILE A CA 1
ATOM 1122 C C . ILE A 1 137 ? 10.753 -8.213 -6.671 1.00 94.81 137 ILE A C 1
ATOM 1124 O O . ILE A 1 137 ? 9.987 -8.003 -7.608 1.00 94.81 137 ILE A O 1
ATOM 1128 N N . THR A 1 138 ? 11.239 -9.425 -6.417 1.00 94.25 138 THR A N 1
ATOM 1129 C CA . THR A 1 138 ? 10.938 -10.611 -7.239 1.00 94.25 138 THR A CA 1
ATOM 1130 C C . THR A 1 138 ? 9.838 -11.483 -6.636 1.00 94.25 138 THR A C 1
ATOM 1132 O O . THR A 1 138 ? 9.055 -12.111 -7.348 1.00 94.25 138 THR A O 1
ATOM 1135 N N . ASN A 1 139 ? 9.747 -11.525 -5.306 1.00 94.81 139 ASN A N 1
ATOM 1136 C CA . ASN A 1 139 ? 8.780 -12.362 -4.610 1.00 94.81 139 ASN A CA 1
ATOM 1137 C C . ASN A 1 139 ? 7.451 -11.627 -4.399 1.00 94.81 139 ASN A C 1
ATOM 1139 O O . ASN A 1 139 ? 7.241 -10.986 -3.370 1.00 94.81 139 ASN A O 1
ATOM 1143 N N . TYR A 1 140 ? 6.517 -11.799 -5.332 1.00 95.88 140 TYR A N 1
ATOM 1144 C CA . TYR A 1 140 ? 5.178 -11.211 -5.235 1.00 95.88 140 TYR A CA 1
ATOM 1145 C C . TYR A 1 140 ? 4.351 -11.703 -4.035 1.00 95.88 140 TYR A C 1
ATOM 1147 O O . TYR A 1 140 ? 3.414 -11.024 -3.617 1.00 95.88 140 TYR A O 1
ATOM 1155 N N . LYS A 1 141 ? 4.702 -12.848 -3.421 1.00 96.38 141 LYS A N 1
ATOM 1156 C CA . LYS A 1 141 ? 3.995 -13.363 -2.233 1.00 96.38 141 LYS A CA 1
ATOM 1157 C C . LYS A 1 141 ? 4.134 -12.440 -1.020 1.00 96.38 141 LYS A C 1
ATOM 1159 O O . LYS A 1 141 ? 3.363 -12.585 -0.074 1.00 96.38 141 LYS A O 1
ATOM 1164 N N . ILE A 1 142 ? 5.065 -11.481 -1.051 1.00 94.62 142 ILE A N 1
ATOM 1165 C CA . ILE A 1 142 ? 5.192 -10.443 -0.023 1.00 94.62 142 ILE A CA 1
ATOM 1166 C C . ILE A 1 142 ? 3.884 -9.668 0.176 1.00 94.62 142 ILE A C 1
ATOM 1168 O O . ILE A 1 142 ? 3.531 -9.366 1.311 1.00 94.62 142 ILE A O 1
ATOM 1172 N N . VAL A 1 143 ? 3.117 -9.433 -0.896 1.00 96.75 143 VAL A N 1
ATOM 1173 C CA . VAL A 1 143 ? 1.820 -8.742 -0.831 1.00 96.75 143 VAL A CA 1
ATOM 1174 C C . VAL A 1 143 ? 0.826 -9.551 0.003 1.00 96.75 143 VAL A C 1
ATOM 1176 O O . VAL A 1 143 ? 0.184 -9.014 0.903 1.00 96.75 143 VAL A O 1
ATOM 1179 N N . SER A 1 144 ? 0.738 -10.861 -0.241 1.00 96.75 144 SER A N 1
ATOM 1180 C CA . SER A 1 144 ? -0.112 -11.757 0.548 1.00 96.75 144 SER A CA 1
ATOM 1181 C C . SER A 1 144 ? 0.359 -11.893 1.995 1.00 96.75 144 SER A C 1
ATOM 1183 O O . SER A 1 144 ? -0.478 -11.987 2.888 1.00 96.75 144 SER A O 1
ATOM 1185 N N . ALA A 1 145 ? 1.670 -11.917 2.239 1.00 95.69 145 ALA A N 1
ATOM 1186 C CA . ALA A 1 145 ? 2.214 -11.987 3.593 1.00 95.69 145 ALA A CA 1
ATOM 1187 C C . ALA A 1 145 ? 1.857 -10.729 4.402 1.00 95.69 145 ALA A C 1
ATOM 1189 O O . ALA A 1 145 ? 1.365 -10.848 5.521 1.00 95.69 145 ALA A O 1
ATOM 1190 N N . ILE A 1 146 ? 2.017 -9.543 3.802 1.00 95.81 146 ILE A N 1
ATOM 1191 C CA . ILE A 1 146 ? 1.625 -8.261 4.406 1.00 95.81 146 ILE A CA 1
ATOM 1192 C C . ILE A 1 146 ? 0.119 -8.224 4.674 1.00 95.81 146 ILE A C 1
ATOM 1194 O O . ILE A 1 146 ? -0.300 -7.831 5.759 1.00 95.81 146 ILE A O 1
ATOM 1198 N N . ARG A 1 147 ? -0.700 -8.675 3.717 1.00 96.88 147 ARG A N 1
ATOM 1199 C CA . ARG A 1 147 ? -2.156 -8.740 3.892 1.00 96.88 147 ARG A CA 1
ATOM 1200 C C . ARG A 1 147 ? -2.544 -9.611 5.088 1.00 96.88 147 ARG A C 1
ATOM 1202 O O . ARG A 1 147 ? -3.397 -9.206 5.868 1.00 96.88 147 ARG A O 1
ATOM 1209 N N . ASN A 1 148 ? -1.909 -10.771 5.251 1.00 96.88 148 ASN A N 1
ATOM 1210 C CA . ASN A 1 148 ? -2.179 -11.666 6.378 1.00 96.88 148 ASN A CA 1
ATOM 1211 C C . ASN A 1 148 ? -1.716 -11.067 7.715 1.00 96.88 148 ASN A C 1
ATOM 1213 O O . ASN A 1 148 ? -2.427 -11.184 8.709 1.00 96.88 148 ASN A O 1
ATOM 1217 N N . GLU A 1 149 ? -0.560 -10.397 7.739 1.00 95.12 149 GLU A N 1
ATOM 1218 C CA . GLU A 1 149 ? -0.083 -9.670 8.923 1.00 95.12 149 GLU A CA 1
ATOM 1219 C C . GLU A 1 149 ? -1.085 -8.590 9.352 1.00 95.12 149 GLU A C 1
ATOM 1221 O O . GLU A 1 149 ? -1.486 -8.553 10.514 1.00 95.12 149 GLU A O 1
ATOM 1226 N N . ILE A 1 150 ? -1.539 -7.761 8.410 1.00 95.12 150 ILE A N 1
ATOM 1227 C CA . ILE A 1 150 ? -2.554 -6.727 8.648 1.00 95.12 150 ILE A CA 1
ATOM 1228 C C . ILE A 1 150 ? -3.860 -7.361 9.132 1.00 95.12 150 ILE A C 1
ATOM 1230 O O . ILE A 1 150 ? -4.385 -6.934 10.153 1.00 95.12 150 ILE A O 1
ATOM 1234 N N . ALA A 1 151 ? -4.352 -8.403 8.457 1.00 96.00 151 ALA A N 1
ATOM 1235 C CA . ALA A 1 151 ? -5.602 -9.073 8.815 1.00 96.00 151 ALA A CA 1
ATOM 1236 C C . ALA A 1 151 ? -5.579 -9.635 10.245 1.00 96.00 151 ALA A C 1
ATOM 1238 O O . ALA A 1 151 ? -6.559 -9.504 10.967 1.00 96.00 151 ALA A O 1
ATOM 1239 N N . SER A 1 152 ? -4.448 -10.198 10.688 1.00 95.44 152 SER A N 1
ATOM 1240 C CA . SER A 1 152 ? -4.300 -10.722 12.056 1.00 95.44 152 SER A CA 1
ATOM 1241 C C . SER A 1 152 ? -4.322 -9.662 13.163 1.00 95.44 152 SER A C 1
ATOM 1243 O O . SER A 1 152 ? -4.423 -10.014 14.334 1.00 95.44 152 SER A O 1
ATOM 1245 N N . ARG A 1 153 ? -4.198 -8.378 12.810 1.00 94.44 153 ARG A N 1
ATOM 1246 C CA . ARG A 1 153 ? -4.170 -7.243 13.748 1.00 94.44 153 ARG A CA 1
ATOM 1247 C C . ARG A 1 153 ? -5.268 -6.224 13.464 1.00 94.44 153 ARG A C 1
ATOM 1249 O O . ARG A 1 153 ? -5.252 -5.131 14.024 1.00 94.44 153 ARG A O 1
ATOM 1256 N N . LEU A 1 154 ? -6.162 -6.542 12.532 1.00 93.94 154 LEU A N 1
ATOM 1257 C CA . LEU A 1 154 ? -7.184 -5.625 12.073 1.00 93.94 154 LEU A CA 1
ATOM 1258 C C . LEU A 1 154 ? -8.303 -5.565 13.110 1.00 93.94 154 LEU A C 1
ATOM 1260 O O . LEU A 1 154 ? -9.115 -6.481 13.199 1.00 93.94 154 LEU A O 1
ATOM 1264 N N . ASP A 1 155 ? -8.348 -4.464 13.848 1.00 95.00 155 ASP A N 1
ATOM 1265 C CA . ASP A 1 155 ? -9.526 -4.056 14.601 1.00 95.00 155 ASP A CA 1
ATOM 1266 C C . ASP A 1 155 ? -10.290 -3.005 13.788 1.00 95.00 155 ASP A C 1
ATOM 1268 O O . ASP A 1 155 ? -9.794 -1.898 13.548 1.00 95.00 155 ASP A O 1
ATOM 1272 N N . VAL A 1 156 ? -11.469 -3.393 13.302 1.00 94.88 156 VAL A N 1
ATOM 1273 C CA . VAL A 1 156 ? -12.282 -2.567 12.405 1.00 94.88 156 VAL A CA 1
ATOM 1274 C C . VAL A 1 156 ? -12.816 -1.342 13.137 1.00 94.88 156 VAL A C 1
ATOM 1276 O O . VAL A 1 156 ? -12.752 -0.252 12.571 1.00 94.88 156 VAL A O 1
ATOM 1279 N N . ASP A 1 157 ? -13.268 -1.491 14.381 1.00 96.75 157 ASP A N 1
ATOM 1280 C CA . ASP A 1 157 ? -13.917 -0.409 15.126 1.00 96.75 157 ASP A CA 1
ATOM 1281 C C . ASP A 1 157 ? -12.901 0.691 15.458 1.00 96.75 157 ASP A C 1
ATOM 1283 O O . ASP A 1 157 ? -13.101 1.862 15.123 1.00 96.75 157 ASP A O 1
ATOM 1287 N N . SER A 1 158 ? -11.736 0.302 15.989 1.00 95.31 158 SER A N 1
ATOM 1288 C CA . SER A 1 158 ? -10.640 1.237 16.276 1.00 95.31 158 SER A CA 1
ATOM 1289 C C . SER A 1 158 ? -10.140 1.962 15.021 1.00 95.31 158 SER A C 1
ATOM 1291 O O . SER A 1 158 ? -9.813 3.151 15.059 1.00 95.31 158 SER A O 1
ATOM 1293 N N . LEU A 1 159 ? -10.055 1.272 13.878 1.00 94.94 159 LEU A N 1
ATOM 1294 C CA . LEU A 1 159 ? -9.632 1.905 12.626 1.00 94.94 159 LEU A CA 1
ATOM 1295 C C . LEU A 1 159 ? -10.693 2.839 12.051 1.00 94.94 159 LEU A C 1
ATOM 1297 O O . LEU A 1 159 ? -10.338 3.901 11.534 1.00 94.94 159 LEU A O 1
ATOM 1301 N N . GLN A 1 160 ? -11.971 2.468 12.138 1.00 95.44 160 GLN A N 1
ATOM 1302 C CA . GLN A 1 160 ? -13.071 3.332 11.724 1.00 95.44 160 GLN A CA 1
ATOM 1303 C C . GLN A 1 160 ? -13.091 4.620 12.542 1.00 95.44 160 GLN A C 1
ATOM 1305 O O . GLN A 1 160 ? -13.238 5.688 11.955 1.00 95.44 160 GLN A O 1
ATOM 1310 N N . GLU A 1 161 ? -12.856 4.555 13.853 1.00 96.50 161 GLU A N 1
ATOM 1311 C CA . GLU A 1 161 ? -12.763 5.745 14.701 1.00 96.50 161 GLU A CA 1
ATOM 1312 C C . GLU A 1 161 ? -11.623 6.679 14.261 1.00 96.50 161 GLU A C 1
ATOM 1314 O O . GLU A 1 161 ? -11.822 7.892 14.122 1.00 96.50 161 GLU A O 1
ATOM 1319 N N . VAL A 1 162 ? -10.436 6.126 13.976 1.00 96.44 162 VAL A N 1
ATOM 1320 C CA . VAL A 1 162 ? -9.276 6.898 13.492 1.00 96.44 162 VAL A CA 1
ATOM 1321 C C . VAL A 1 162 ? -9.578 7.577 12.157 1.00 96.44 162 VAL A C 1
ATOM 1323 O O . VAL A 1 162 ? -9.264 8.758 11.987 1.00 96.44 162 VAL A O 1
ATOM 1326 N N . LEU A 1 163 ? -10.174 6.843 11.215 1.00 95.44 163 LEU A N 1
ATOM 1327 C CA . LEU A 1 163 ? -10.516 7.365 9.893 1.00 95.44 163 LEU A CA 1
ATOM 1328 C C . LEU A 1 163 ? -11.625 8.414 9.978 1.00 95.44 163 LEU A C 1
ATOM 1330 O O . LEU A 1 163 ? -11.452 9.511 9.457 1.00 95.44 163 LEU A O 1
ATOM 1334 N N . ALA A 1 164 ? -12.715 8.133 10.694 1.00 95.12 164 ALA A N 1
ATOM 1335 C CA . ALA A 1 164 ? -13.826 9.062 10.874 1.00 95.12 164 ALA A CA 1
ATOM 1336 C C . ALA A 1 164 ? -13.366 10.365 11.539 1.00 95.12 164 ALA A C 1
ATOM 1338 O O . ALA A 1 164 ? -13.698 11.450 11.069 1.00 95.12 164 ALA A O 1
ATOM 1339 N N . SER A 1 165 ? -12.532 10.274 12.579 1.00 95.38 165 SER A N 1
ATOM 1340 C CA . SER A 1 165 ? -11.962 11.449 13.248 1.00 95.38 165 SER A CA 1
ATOM 1341 C C . SER A 1 165 ? -11.063 12.270 12.323 1.00 95.38 165 SER A C 1
ATOM 1343 O O . SER A 1 165 ? -11.060 13.497 12.397 1.00 95.38 165 SER A O 1
ATOM 1345 N N . HIS A 1 166 ? -10.294 11.609 11.452 1.00 95.06 166 HIS A N 1
ATOM 1346 C CA . HIS A 1 166 ? -9.439 12.285 10.478 1.00 95.06 166 HIS A CA 1
ATOM 1347 C C . HIS A 1 166 ? -10.242 12.933 9.345 1.00 95.06 166 HIS A C 1
ATOM 1349 O O . HIS A 1 166 ? -9.881 14.014 8.888 1.00 95.06 166 HIS A O 1
ATOM 1355 N N . TRP A 1 167 ? -11.330 12.294 8.911 1.00 94.75 167 TRP A N 1
ATOM 1356 C CA . TRP A 1 167 ? -12.162 12.760 7.802 1.00 94.75 167 TRP A CA 1
ATOM 1357 C C . TRP A 1 167 ? -13.215 13.787 8.199 1.00 94.75 167 TRP A C 1
ATOM 1359 O O . TRP A 1 167 ? -13.652 14.550 7.343 1.00 94.75 167 TRP A O 1
ATOM 1369 N N . LYS A 1 168 ? -13.585 13.859 9.481 1.00 93.25 168 LYS A N 1
ATOM 1370 C CA . LYS A 1 168 ? -14.606 14.783 9.989 1.00 93.25 168 LYS A CA 1
ATOM 1371 C C . LYS A 1 168 ? -14.456 16.230 9.476 1.00 93.25 168 LYS A C 1
ATOM 1373 O O . LYS A 1 168 ? -15.433 16.737 8.936 1.00 93.25 168 LYS A O 1
ATOM 1378 N N . PRO A 1 169 ? -13.266 16.867 9.508 1.00 91.06 169 PRO A N 1
ATOM 1379 C CA . PRO A 1 169 ? -13.115 18.241 9.018 1.00 91.06 169 PRO A CA 1
ATOM 1380 C C . PRO A 1 169 ? -13.402 18.413 7.519 1.00 91.06 169 PRO A C 1
ATOM 1382 O O . PRO A 1 169 ? -13.787 19.496 7.097 1.00 91.06 169 PRO A O 1
ATOM 1385 N N . TYR A 1 170 ? -13.208 17.364 6.713 1.00 86.69 170 TYR A N 1
ATOM 1386 C CA . TYR A 1 170 ? -13.472 17.398 5.271 1.00 86.69 170 TYR A CA 1
ATOM 1387 C C . TYR A 1 170 ? -14.965 17.253 4.956 1.00 86.69 170 TYR A C 1
ATOM 1389 O O . TYR A 1 170 ? -15.428 17.749 3.932 1.00 86.69 170 TYR A O 1
ATOM 1397 N N . LEU A 1 171 ? -15.717 16.583 5.833 1.00 84.56 171 LEU A N 1
ATOM 1398 C CA . LEU A 1 171 ? -17.163 16.408 5.696 1.00 84.56 171 LEU A CA 1
ATOM 1399 C C . LEU A 1 171 ? -17.931 17.664 6.114 1.00 84.56 171 LEU A C 1
ATOM 1401 O O . LEU A 1 171 ? -18.945 17.974 5.505 1.00 84.56 171 LEU A O 1
ATOM 1405 N N . ASP A 1 172 ? -17.421 18.408 7.097 1.00 76.88 172 ASP A N 1
ATOM 1406 C CA . ASP A 1 172 ? -18.029 19.669 7.545 1.00 76.88 172 ASP A CA 1
ATOM 1407 C C . ASP A 1 172 ? -17.868 20.806 6.510 1.00 76.88 172 ASP A C 1
ATOM 1409 O O . ASP A 1 172 ? -18.545 21.829 6.592 1.00 76.88 172 ASP A O 1
ATOM 1413 N N . SER A 1 173 ? -16.961 20.641 5.539 1.00 68.06 173 SER A N 1
ATOM 1414 C CA . SER A 1 173 ? -16.699 21.600 4.454 1.00 68.06 173 SER A CA 1
ATOM 1415 C C . SER A 1 173 ? -17.484 21.341 3.158 1.00 68.06 173 SER A C 1
ATOM 1417 O O . SER A 1 173 ? -17.199 21.981 2.144 1.00 68.06 173 SER A O 1
ATOM 1419 N N . LEU A 1 174 ? -18.418 20.385 3.181 1.00 55.69 174 LEU A N 1
ATOM 1420 C CA . LEU A 1 174 ? -19.218 19.911 2.045 1.00 55.69 174 LEU A CA 1
ATOM 1421 C C . LEU A 1 174 ? -20.655 20.443 2.123 1.00 55.69 174 LEU A C 1
ATOM 1423 O O . LEU A 1 174 ? -21.181 20.822 1.053 1.00 55.69 174 LEU A O 1
#

InterPro domains:
  IPR008490 Transposase InsH, N-terminal [PF05598] (58-147)

Radius of gyration: 28.96 Å; Cα contacts (8 Å, |Δi|>4): 105; chains: 1; bounding box: 70×46×75 Å

Solvent-accessible surface area (backbone atoms only — not comparable to full-atom values): 11104 Å² total; per-residue (Å²): 133,88,80,88,86,90,81,83,91,83,82,84,78,88,76,86,83,79,87,77,95,68,92,75,79,94,73,79,84,77,76,81,75,81,75,86,74,74,66,83,76,64,94,56,54,75,65,56,53,53,52,50,50,52,53,53,33,56,74,31,73,67,28,50,57,50,72,75,53,64,43,65,59,53,19,55,75,45,66,48,67,78,70,90,68,81,80,76,69,83,59,49,40,35,19,50,53,35,46,51,53,51,38,66,74,67,68,50,52,55,57,54,47,37,54,44,45,60,72,31,68,62,53,20,55,62,28,73,41,83,75,52,81,94,62,56,77,79,68,37,63,54,55,59,52,50,50,52,57,49,60,79,41,63,53,65,68,67,48,48,51,55,49,50,66,67,44,45,72,64,61,78,76,108

Foldseek 3Di:
DDDDDDDDDDDDDDDDDDDDDDDDPDDDDPPPPDPPPPPPPVVDDPVNVVVVVVVVLCVDPLVVVLVLDPLVVLLVLLVPQWDPDDDGDQAGSSLLVLLVVVCVVVVDDLVVSQVCCLPPVSSCVSSVGDDDNVHGDPDSCVNVVSVVSSVVSDDPVSNCVVSCVSCVVVVVVD

pLDDT: mean 80.89, std 22.41, range [28.22, 98.12]

Sequence (174 aa):
MSWLFCIFRYSPANKVWNPKRGKFPNKDMAKIQNISEIHPTLGFTEFDIIEKYRKSFHESELGRLHSVFPFERMAKTMGLSEQRLGRRNIFSPSAKIALMVLKAYTGFSDRQLVEHLNGNIHYQMFCGIMINPSFPITNYKIVSAIRNEIASRLDVDSLQEVLASHWKPYLDSL

Organism: NCBI:txid28118